Protein AF-A0A0C2FMY1-F1 (afdb_monomer_lite)

Foldseek 3Di:
DPDDDAPPWDWDQDPVNQWTWTDGAQFWIDTDGLVFWDAKDFDDQDPDPVNNVVVCVLDPPVCFRLQKIKIWGDPDPPPIDIDIDGHSGSVVSVCVRVVSVVCSVVDPVVPDDPVVVVVSVVVVQQRRAGSVSHRDLVVQLVVCVVPDDSVVSVVVCVVVVNPDDD

pLDDT: mean 91.17, std 8.77, range [45.31, 98.38]

Secondary structure (DSSP, 8-state):
-------S-EEEE-TTS-EEEEE-TTSPPEEEEGGGEEEEE-----S-HHHHHHHHTTS-STTHHHHEEEEEE-SSSSS-EEEEEE-SSHHHHHHHHHHHHHHHHH--GGG--HHHHHHHHHHHHHH---TTS---HHHHHHHHTTTS-HHHHHHHHHHTT-S---

Structure (mmCIF, N/CA/C/O backbone):
data_AF-A0A0C2FMY1-F1
#
_entry.id   AF-A0A0C2FMY1-F1
#
loop_
_atom_site.group_PDB
_atom_site.id
_atom_site.type_symbol
_atom_site.label_atom_id
_atom_site.label_alt_id
_atom_site.label_comp_id
_atom_site.label_asym_id
_atom_site.label_entity_id
_atom_site.label_seq_id
_atom_site.pdbx_PDB_ins_code
_atom_site.Cartn_x
_atom_site.Cartn_y
_atom_site.Cartn_z
_atom_site.occupancy
_atom_site.B_iso_or_equiv
_atom_site.auth_seq_id
_atom_site.auth_comp_id
_atom_site.auth_asym_id
_atom_site.auth_atom_id
_atom_site.pdbx_PDB_model_num
ATOM 1 N N . GLU A 1 1 ? -16.271 14.818 -1.169 1.00 45.31 1 GLU A N 1
ATOM 2 C CA . GLU A 1 1 ? -15.661 13.567 -1.660 1.00 45.31 1 GLU A CA 1
ATOM 3 C C . GLU A 1 1 ? -16.579 12.423 -1.290 1.00 45.31 1 GLU A C 1
ATOM 5 O O . GLU A 1 1 ? -16.998 12.354 -0.142 1.00 45.31 1 GLU A O 1
ATOM 10 N N . SER A 1 2 ? -16.976 11.595 -2.251 1.00 52.22 2 SER A N 1
ATOM 11 C CA . SER A 1 2 ? -17.804 10.424 -1.962 1.00 52.22 2 SER A CA 1
ATOM 12 C C . SER A 1 2 ? -16.946 9.407 -1.216 1.00 52.22 2 SER A C 1
ATOM 14 O O . SER A 1 2 ? -15.991 8.886 -1.788 1.00 52.22 2 SER A O 1
ATOM 16 N N . THR A 1 3 ? -17.239 9.149 0.057 1.00 65.94 3 THR A N 1
ATOM 17 C CA . THR A 1 3 ? -16.544 8.109 0.820 1.00 65.94 3 THR A CA 1
ATOM 18 C C . THR A 1 3 ? -16.869 6.751 0.193 1.00 65.94 3 THR A C 1
ATOM 20 O O . THR A 1 3 ? -18.016 6.310 0.211 1.00 65.94 3 THR A O 1
ATOM 23 N N . CYS A 1 4 ? -15.874 6.114 -0.425 1.00 81.12 4 CYS A N 1
ATOM 24 C CA . CYS A 1 4 ? -16.008 4.789 -1.021 1.00 81.12 4 CYS A CA 1
ATOM 25 C C . CYS A 1 4 ? -15.516 3.747 -0.012 1.00 81.12 4 CYS A C 1
ATOM 27 O O . CYS A 1 4 ? -14.360 3.793 0.403 1.00 81.12 4 CYS A O 1
ATOM 29 N N . LEU A 1 5 ? -16.403 2.840 0.405 1.00 89.44 5 LEU A N 1
ATOM 30 C CA . LEU A 1 5 ? -16.049 1.692 1.234 1.00 89.44 5 LEU A CA 1
ATOM 31 C C . LEU A 1 5 ? -15.765 0.498 0.324 1.00 89.44 5 LEU A C 1
ATOM 33 O O . LEU A 1 5 ? -16.664 -0.003 -0.351 1.00 89.44 5 LEU A O 1
ATOM 37 N N . GLU A 1 6 ? -14.524 0.031 0.337 1.00 92.06 6 GLU A N 1
ATOM 38 C CA . GLU A 1 6 ? -14.130 -1.217 -0.307 1.00 92.06 6 GLU A CA 1
ATOM 39 C C . GLU A 1 6 ? -13.993 -2.316 0.746 1.00 92.06 6 GLU A C 1
ATOM 41 O O . GLU A 1 6 ? -13.397 -2.120 1.805 1.00 92.06 6 GLU A O 1
ATOM 46 N N . THR A 1 7 ? -14.561 -3.486 0.467 1.00 92.56 7 THR A N 1
ATOM 47 C CA . THR A 1 7 ? -14.623 -4.594 1.428 1.00 92.56 7 THR A CA 1
ATOM 48 C C . THR A 1 7 ? -13.755 -5.759 0.978 1.00 92.56 7 THR A C 1
ATOM 50 O O . THR A 1 7 ? -13.550 -5.951 -0.219 1.00 92.56 7 THR A O 1
ATOM 53 N N . ASN A 1 8 ? -13.299 -6.579 1.930 1.00 93.06 8 ASN A N 1
ATOM 54 C CA . ASN A 1 8 ? -12.485 -7.776 1.676 1.00 93.06 8 ASN A CA 1
ATOM 55 C C . ASN A 1 8 ? -11.134 -7.468 0.993 1.00 93.06 8 ASN A C 1
ATOM 57 O O . ASN A 1 8 ? -10.627 -8.253 0.187 1.00 93.06 8 ASN A O 1
ATOM 61 N N . ALA A 1 9 ? -10.545 -6.314 1.317 1.00 95.75 9 ALA A N 1
ATOM 62 C CA . ALA A 1 9 ? -9.220 -5.941 0.845 1.00 95.75 9 ALA A CA 1
ATOM 63 C C . ALA A 1 9 ? -8.140 -6.821 1.496 1.00 95.75 9 ALA A C 1
ATOM 65 O O . ALA A 1 9 ? -8.032 -6.907 2.718 1.00 95.75 9 ALA A O 1
ATOM 66 N N . HIS A 1 10 ? -7.304 -7.445 0.671 1.00 96.75 10 HIS A N 1
ATOM 67 C CA . HIS A 1 10 ? -6.162 -8.234 1.124 1.00 96.75 10 HIS A CA 1
ATOM 68 C C . HIS A 1 10 ? -4.926 -7.342 1.184 1.00 96.75 10 HIS A C 1
ATOM 70 O O . HIS A 1 10 ? -4.222 -7.190 0.186 1.00 96.75 10 HIS A O 1
ATOM 76 N N . VAL A 1 11 ? -4.697 -6.733 2.346 1.00 97.75 11 VAL A N 1
ATOM 77 C CA . VAL A 1 11 ? -3.629 -5.749 2.569 1.00 97.75 11 VAL A CA 1
ATOM 78 C C . VAL A 1 11 ? -2.313 -6.437 2.927 1.00 97.75 1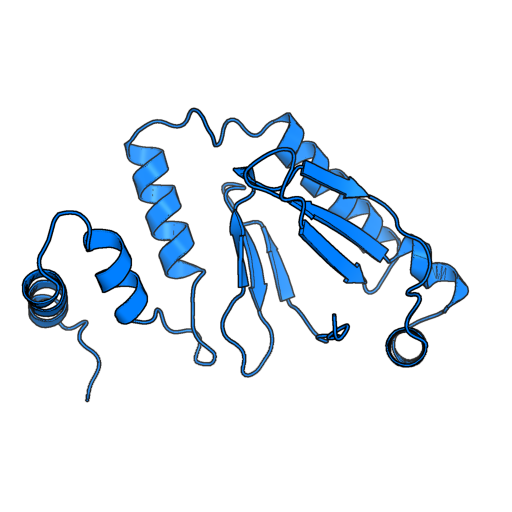1 VAL A C 1
ATOM 80 O O . VAL A 1 11 ? -2.286 -7.337 3.767 1.00 97.75 11 VAL A O 1
ATOM 83 N N . LYS A 1 12 ? -1.213 -6.016 2.295 1.00 97.88 12 LYS A N 1
ATOM 84 C CA . LYS A 1 12 ? 0.137 -6.558 2.498 1.00 97.88 12 LYS A CA 1
ATOM 85 C C . LYS A 1 12 ? 1.197 -5.470 2.334 1.00 97.88 12 LYS A C 1
ATOM 87 O O . LYS A 1 12 ? 1.027 -4.540 1.553 1.00 97.88 12 LYS A O 1
ATOM 92 N N . VAL A 1 13 ? 2.317 -5.632 3.027 1.00 97.12 13 VAL A N 1
ATOM 93 C CA . VAL A 1 13 ? 3.576 -4.947 2.697 1.00 97.12 13 VAL A CA 1
ATOM 94 C C . VAL A 1 13 ? 4.480 -5.972 2.021 1.00 97.12 13 VAL A C 1
ATOM 96 O O . VAL A 1 13 ? 4.468 -7.141 2.413 1.00 97.12 13 VAL A O 1
ATOM 99 N N . ASP A 1 14 ? 5.197 -5.583 0.968 1.00 96.00 14 ASP A N 1
ATOM 100 C CA . ASP A 1 14 ? 6.133 -6.499 0.309 1.00 96.00 14 ASP A CA 1
ATOM 101 C C . ASP A 1 14 ? 7.325 -6.848 1.213 1.00 96.00 14 ASP A C 1
ATOM 103 O O . ASP A 1 14 ? 7.620 -6.157 2.188 1.00 96.00 14 ASP A O 1
ATOM 107 N N . GLU A 1 15 ? 8.033 -7.926 0.885 1.00 94.06 15 GLU A N 1
ATOM 108 C CA . GLU A 1 15 ? 9.099 -8.462 1.733 1.00 94.06 15 GLU A CA 1
ATOM 109 C C . GLU A 1 15 ? 10.296 -7.514 1.933 1.00 94.06 15 GLU A C 1
ATOM 111 O O . GLU A 1 15 ? 11.072 -7.703 2.868 1.00 94.06 15 GLU A O 1
ATOM 116 N N . TYR A 1 16 ? 10.448 -6.490 1.085 1.00 92.69 16 TYR A N 1
ATOM 117 C CA . TYR A 1 16 ? 11.495 -5.475 1.204 1.00 92.69 16 TYR A CA 1
ATOM 118 C C . TYR A 1 16 ? 11.013 -4.191 1.891 1.00 92.69 16 TYR A C 1
ATOM 120 O O . TYR A 1 16 ? 11.816 -3.286 2.127 1.00 92.69 16 TYR A O 1
ATOM 128 N N . GLY A 1 17 ? 9.717 -4.091 2.205 1.00 93.44 17 GLY A N 1
ATOM 129 C CA . GLY A 1 17 ? 9.120 -2.906 2.814 1.00 93.44 17 GLY A CA 1
ATOM 130 C C . GLY A 1 17 ? 8.985 -1.711 1.869 1.00 93.44 17 GLY A C 1
ATOM 131 O O . GLY A 1 17 ? 8.822 -0.594 2.346 1.00 93.44 17 GLY A O 1
ATOM 132 N N . PHE A 1 18 ? 9.070 -1.903 0.550 1.00 94.75 18 PHE A N 1
ATOM 133 C CA . PHE A 1 18 ? 9.001 -0.819 -0.431 1.00 94.75 18 PHE A CA 1
ATOM 134 C C . PHE A 1 18 ? 7.582 -0.297 -0.667 1.00 94.75 18 PHE A C 1
ATOM 136 O O . PHE A 1 18 ? 7.406 0.898 -0.911 1.00 94.75 18 PHE A O 1
ATOM 143 N N . PHE A 1 19 ? 6.584 -1.175 -0.619 1.00 96.81 19 PHE A N 1
ATOM 144 C CA . PHE A 1 19 ? 5.212 -0.892 -1.003 1.00 96.81 19 PHE A CA 1
ATOM 145 C C . PHE A 1 19 ? 4.216 -1.516 -0.031 1.00 96.81 19 PHE A C 1
ATOM 147 O O . PHE A 1 19 ? 4.280 -2.705 0.285 1.00 96.81 19 PHE A O 1
ATOM 154 N N . LEU A 1 20 ? 3.241 -0.706 0.371 1.00 97.69 20 LEU A N 1
ATOM 155 C CA . LEU A 1 20 ? 1.978 -1.164 0.930 1.00 97.69 20 LEU A CA 1
ATOM 156 C C . LEU A 1 20 ? 1.015 -1.359 -0.238 1.00 97.69 20 LEU A C 1
ATOM 158 O O . LEU A 1 20 ? 0.823 -0.448 -1.036 1.00 97.69 20 LEU A O 1
ATOM 162 N N . TYR A 1 21 ? 0.407 -2.529 -0.361 1.00 98.06 21 TYR A N 1
ATOM 163 C CA . TYR A 1 21 ? -0.519 -2.811 -1.449 1.00 98.06 21 TYR A CA 1
ATOM 164 C C . TYR A 1 21 ? -1.717 -3.610 -0.962 1.00 98.06 21 TYR A C 1
ATOM 166 O O . TYR A 1 21 ? -1.660 -4.297 0.061 1.00 98.06 21 TYR A O 1
ATOM 174 N N . TRP A 1 22 ? -2.815 -3.527 -1.704 1.00 97.69 22 TRP A N 1
ATOM 175 C CA . TRP A 1 22 ? -3.977 -4.357 -1.442 1.00 97.69 22 TRP A CA 1
ATOM 176 C C . TRP A 1 22 ? -4.663 -4.818 -2.714 1.00 97.69 22 TRP A C 1
ATOM 178 O O . TRP A 1 22 ? -4.600 -4.188 -3.772 1.00 97.69 22 TRP A O 1
ATOM 188 N N . LEU A 1 23 ? -5.307 -5.973 -2.583 1.00 96.81 23 LEU A N 1
ATOM 189 C CA . LEU A 1 23 ? -6.061 -6.619 -3.642 1.00 96.81 23 LEU A CA 1
ATOM 190 C C . LEU A 1 23 ? -7.520 -6.723 -3.222 1.00 96.81 23 LEU A C 1
ATOM 192 O O . LEU A 1 23 ? -7.827 -7.216 -2.136 1.00 96.81 23 LEU A O 1
ATOM 196 N N . ILE A 1 24 ? -8.406 -6.304 -4.116 1.00 95.12 24 ILE A N 1
ATOM 197 C CA . ILE A 1 24 ? -9.851 -6.495 -4.004 1.00 95.12 24 ILE A CA 1
ATOM 198 C C . ILE A 1 24 ? -10.299 -7.310 -5.217 1.00 95.12 24 ILE A C 1
ATOM 200 O O . ILE A 1 24 ? -9.662 -7.279 -6.278 1.00 95.12 24 ILE A O 1
ATOM 204 N N . GLU A 1 25 ? -11.330 -8.127 -5.043 1.00 92.44 25 GLU A N 1
ATOM 205 C CA . GLU A 1 25 ? -11.900 -8.920 -6.130 1.00 92.44 25 GLU A CA 1
ATOM 206 C C . GLU A 1 25 ? -12.438 -8.011 -7.245 1.00 92.44 25 GLU A C 1
ATOM 208 O O . GLU A 1 25 ? -12.999 -6.951 -6.975 1.00 92.44 25 GLU A O 1
ATOM 213 N N . ALA A 1 26 ? -12.223 -8.409 -8.504 1.00 92.06 26 ALA A N 1
ATOM 214 C CA . ALA A 1 26 ? -12.634 -7.654 -9.693 1.00 92.06 26 ALA A CA 1
ATOM 215 C C . ALA A 1 26 ? -12.107 -6.199 -9.764 1.00 92.06 26 ALA A C 1
ATOM 217 O O . ALA A 1 26 ? -12.679 -5.352 -10.451 1.00 92.06 26 ALA A O 1
ATOM 218 N N . ARG A 1 27 ? -11.005 -5.897 -9.065 1.00 94.38 27 ARG A N 1
ATOM 219 C CA . ARG A 1 27 ? -10.326 -4.597 -9.091 1.00 94.38 27 ARG A CA 1
ATOM 220 C C . ARG A 1 27 ? -8.837 -4.759 -9.367 1.00 94.38 27 ARG A C 1
ATOM 222 O O . ARG A 1 27 ? -8.209 -5.744 -8.955 1.00 94.38 27 ARG A O 1
ATOM 229 N N . ASP A 1 28 ? -8.285 -3.745 -10.021 1.00 96.00 28 ASP A N 1
ATOM 230 C CA . ASP A 1 28 ? -6.844 -3.555 -10.136 1.00 96.00 28 ASP A CA 1
ATOM 231 C C . ASP A 1 28 ? -6.226 -3.427 -8.735 1.00 96.00 28 ASP A C 1
ATOM 233 O O . ASP A 1 28 ? -6.848 -2.920 -7.800 1.00 96.00 28 ASP A O 1
ATOM 237 N N . ALA A 1 29 ? -4.999 -3.917 -8.584 1.00 96.94 29 ALA A N 1
ATOM 238 C CA . ALA A 1 29 ? -4.244 -3.766 -7.354 1.00 96.94 29 ALA A CA 1
ATOM 239 C C . ALA A 1 29 ? -3.956 -2.289 -7.085 1.00 96.94 29 ALA A C 1
ATOM 241 O O . ALA A 1 29 ? -3.577 -1.542 -7.993 1.00 96.94 29 ALA A O 1
ATOM 242 N N . VAL A 1 30 ? -4.057 -1.889 -5.822 1.00 96.62 30 VAL A N 1
ATOM 243 C CA . VAL A 1 30 ? -3.580 -0.577 -5.389 1.00 96.62 30 VAL A CA 1
ATOM 244 C C . VAL A 1 30 ? -2.218 -0.757 -4.746 1.00 96.62 30 VAL A C 1
ATOM 246 O O . VAL A 1 30 ? -2.049 -1.615 -3.883 1.00 96.62 30 VAL A O 1
ATOM 249 N N . VAL A 1 31 ? -1.245 0.040 -5.185 1.00 97.50 31 VAL A N 1
ATOM 250 C CA . VAL A 1 31 ? 0.143 -0.013 -4.719 1.00 97.50 31 VAL A CA 1
ATOM 251 C C . VAL A 1 31 ? 0.553 1.382 -4.265 1.00 97.50 31 VAL A C 1
ATOM 253 O O . VAL A 1 31 ? 0.574 2.318 -5.063 1.00 97.50 31 VAL A O 1
ATOM 256 N N . LEU A 1 32 ? 0.887 1.509 -2.986 1.00 96.38 32 LEU A N 1
ATOM 257 C CA . LEU A 1 32 ? 1.334 2.734 -2.341 1.00 96.38 32 LEU A CA 1
ATOM 258 C C . LEU A 1 32 ? 2.812 2.624 -1.977 1.00 96.38 32 LEU A C 1
ATOM 260 O O . LEU A 1 32 ? 3.250 1.667 -1.341 1.00 96.38 32 LEU A O 1
ATOM 264 N N . ASP A 1 33 ? 3.580 3.633 -2.369 1.00 94.50 33 ASP A N 1
ATOM 265 C CA . ASP A 1 33 ? 4.986 3.758 -2.012 1.00 94.50 33 ASP A CA 1
ATOM 266 C C . ASP A 1 33 ? 5.147 4.038 -0.512 1.00 94.50 33 ASP A C 1
ATOM 268 O O . ASP A 1 33 ? 4.737 5.092 -0.023 1.00 94.50 33 ASP A O 1
ATOM 272 N N . MET A 1 34 ? 5.809 3.132 0.214 1.00 94.69 34 MET A N 1
ATOM 273 C CA . MET A 1 34 ? 6.096 3.314 1.641 1.00 94.69 34 MET A CA 1
ATOM 274 C C . MET A 1 34 ? 6.954 4.556 1.913 1.00 94.69 34 MET A C 1
ATOM 276 O O . MET A 1 34 ? 6.854 5.142 2.985 1.00 94.69 34 MET A O 1
ATOM 280 N N . GLY A 1 35 ? 7.743 5.024 0.940 1.00 92.19 35 GLY A N 1
ATOM 281 C CA . GLY A 1 35 ? 8.498 6.276 1.043 1.00 92.19 35 GLY A CA 1
ATOM 282 C C . GLY A 1 35 ? 7.635 7.546 1.059 1.00 92.19 35 GLY A C 1
ATOM 283 O O . GLY A 1 35 ? 8.163 8.628 1.350 1.00 92.19 35 GLY A O 1
ATOM 284 N N . GLN A 1 36 ? 6.343 7.424 0.740 1.00 93.44 36 GLN A N 1
ATOM 285 C CA . GLN A 1 36 ? 5.342 8.491 0.805 1.00 93.44 36 GLN A CA 1
ATOM 286 C C . GLN A 1 36 ? 4.411 8.363 2.014 1.00 93.44 36 GLN A C 1
ATOM 288 O O . GLN A 1 36 ? 3.682 9.307 2.301 1.00 93.44 36 GLN A O 1
ATOM 293 N N . VAL A 1 37 ? 4.416 7.230 2.719 1.00 95.31 37 VAL A N 1
ATOM 294 C CA . VAL A 1 37 ? 3.613 7.028 3.932 1.00 95.31 37 VAL A CA 1
ATOM 295 C C . VAL A 1 37 ? 4.284 7.742 5.102 1.00 95.31 37 VAL A C 1
ATOM 297 O O . VAL A 1 37 ? 5.505 7.689 5.243 1.00 95.31 37 VAL A O 1
ATOM 300 N N . TRP A 1 38 ? 3.505 8.437 5.930 1.00 94.38 38 TRP A N 1
ATOM 301 C CA . TRP A 1 38 ? 4.045 9.224 7.046 1.00 94.38 38 TRP A CA 1
ATOM 302 C C . TRP A 1 38 ? 3.750 8.610 8.402 1.00 94.38 38 TRP A C 1
ATOM 304 O O . TRP A 1 38 ? 4.638 8.549 9.247 1.00 94.38 38 TRP A O 1
ATOM 314 N N . GLU A 1 39 ? 2.523 8.144 8.611 1.00 94.88 39 GLU A N 1
ATOM 315 C CA . GLU A 1 39 ? 2.130 7.503 9.862 1.00 94.88 39 GLU A CA 1
ATOM 316 C C . GLU A 1 39 ? 0.913 6.595 9.678 1.00 94.88 39 GLU A C 1
ATOM 318 O O . GLU A 1 39 ? 0.082 6.793 8.788 1.00 94.88 39 GLU A O 1
ATOM 323 N N . ALA A 1 40 ? 0.803 5.614 10.575 1.00 97.62 40 ALA A N 1
ATOM 324 C CA . ALA A 1 40 ? -0.401 4.819 10.784 1.00 97.62 40 ALA A CA 1
ATOM 325 C C . ALA A 1 40 ? -0.878 4.977 12.233 1.00 97.62 40 ALA A C 1
ATOM 327 O O . ALA A 1 40 ? -0.163 4.613 13.169 1.00 97.62 40 ALA A O 1
ATOM 328 N N . ARG A 1 41 ? -2.090 5.495 12.440 1.00 96.12 41 ARG A N 1
ATOM 329 C CA . ARG A 1 41 ? -2.610 5.838 13.774 1.00 96.12 41 ARG A CA 1
ATOM 330 C C . ARG A 1 41 ? -4.051 5.364 13.993 1.00 96.12 41 ARG A C 1
ATOM 332 O O . ARG A 1 41 ? -4.721 5.020 13.022 1.00 96.12 41 ARG A O 1
ATOM 339 N N . PRO A 1 42 ? -4.539 5.287 15.246 1.00 93.81 42 PRO A N 1
ATOM 340 C CA . PRO A 1 42 ? -5.969 5.118 15.494 1.00 93.81 42 PRO A CA 1
ATOM 341 C C . PRO A 1 42 ? -6.788 6.251 14.861 1.00 93.81 42 PRO A C 1
ATOM 343 O O . PRO A 1 42 ? -6.278 7.351 14.630 1.00 93.81 42 PRO A O 1
ATOM 346 N N . SER A 1 43 ? -8.074 6.002 14.637 1.00 92.56 43 SER A N 1
ATOM 347 C CA . SER A 1 43 ? -9.028 7.043 14.260 1.00 92.56 43 SER A CA 1
ATOM 348 C C . SER A 1 43 ? -10.356 6.853 14.969 1.00 92.56 43 SER A C 1
ATOM 350 O O . SER A 1 43 ? -10.665 5.750 15.413 1.00 92.56 43 SER A O 1
ATOM 352 N N . GLY A 1 44 ? -11.125 7.936 15.054 1.00 89.56 44 GLY A N 1
ATOM 353 C CA . GLY A 1 44 ? -12.498 7.874 15.537 1.00 89.56 44 GLY A CA 1
ATOM 354 C C . GLY A 1 44 ? -13.438 7.246 14.508 1.00 89.56 44 GLY A C 1
ATOM 355 O O . GLY A 1 44 ? -13.039 6.896 13.393 1.00 89.56 44 GLY A O 1
ATOM 356 N N . LEU A 1 45 ? -14.711 7.142 14.878 1.00 90.00 45 LEU A N 1
ATOM 357 C CA . LEU A 1 45 ? -15.741 6.595 13.997 1.00 90.00 45 LEU A CA 1
ATOM 358 C C . LEU A 1 45 ? -15.873 7.372 12.668 1.00 90.00 45 LEU A C 1
ATOM 360 O O . LEU A 1 45 ? -15.793 8.608 12.652 1.00 90.00 45 LEU A O 1
ATOM 364 N N . PRO A 1 46 ? -16.149 6.675 11.547 1.00 89.19 46 PRO A N 1
ATOM 365 C CA . PRO A 1 46 ? -16.502 7.317 10.286 1.00 89.19 46 PRO A CA 1
ATOM 366 C C . PRO A 1 46 ? -17.683 8.278 10.445 1.00 89.19 46 PRO A C 1
ATOM 368 O O . PRO A 1 46 ? -18.692 7.954 11.070 1.00 89.19 46 PRO A O 1
ATOM 371 N N . LYS A 1 47 ? -17.570 9.461 9.833 1.00 89.00 47 LYS A N 1
ATOM 372 C CA . LYS A 1 47 ? -18.635 10.479 9.845 1.00 89.00 47 LYS A CA 1
ATOM 373 C C . LYS A 1 47 ? -19.806 10.125 8.928 1.00 89.00 47 LYS A C 1
ATOM 375 O O . LYS A 1 47 ? -20.918 10.595 9.151 1.00 89.00 47 LYS A O 1
ATOM 380 N N . ASP A 1 48 ? -19.551 9.341 7.882 1.00 90.75 48 ASP A N 1
ATOM 381 C CA . ASP A 1 48 ? -20.583 8.896 6.951 1.00 90.75 48 ASP A CA 1
ATOM 382 C C . ASP A 1 48 ? -21.396 7.753 7.575 1.00 90.75 48 ASP A C 1
ATOM 384 O O . ASP A 1 48 ? -20.867 6.677 7.861 1.00 90.75 48 ASP A O 1
ATOM 388 N N . GLY A 1 49 ? -22.694 7.990 7.779 1.00 91.06 49 GLY A N 1
ATOM 389 C CA . GLY A 1 49 ? -23.592 7.027 8.416 1.00 91.06 49 GLY A CA 1
ATOM 390 C C . GLY A 1 49 ? -23.800 5.736 7.618 1.00 91.06 49 GLY A C 1
ATOM 391 O O . GLY A 1 49 ? -24.045 4.698 8.225 1.00 91.06 49 GLY A O 1
ATOM 392 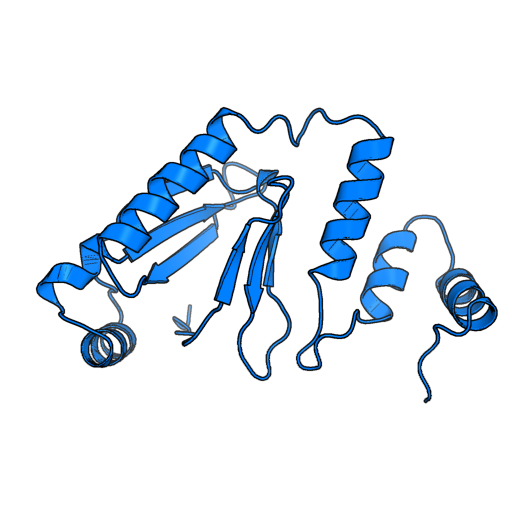N N . ARG A 1 50 ? -23.670 5.761 6.282 1.00 92.31 50 ARG A N 1
ATOM 393 C CA . ARG A 1 50 ? -23.779 4.550 5.447 1.00 92.31 50 ARG A CA 1
ATOM 394 C C . ARG A 1 50 ? -22.544 3.678 5.614 1.00 92.31 50 ARG A C 1
ATOM 396 O O . ARG A 1 50 ? -22.670 2.474 5.791 1.00 92.31 50 ARG A O 1
ATOM 403 N N . VAL A 1 51 ? -21.361 4.291 5.611 1.00 92.75 51 VAL A N 1
ATOM 404 C CA . VAL A 1 51 ? -20.099 3.580 5.868 1.00 92.75 51 VAL A CA 1
ATOM 405 C C . VAL A 1 51 ? -20.091 2.993 7.275 1.00 92.75 51 VAL A C 1
ATOM 407 O O . VAL A 1 51 ? -19.723 1.836 7.453 1.00 92.75 51 VAL A O 1
ATOM 410 N N . LEU A 1 52 ? -20.533 3.768 8.266 1.00 92.94 52 LEU A N 1
ATOM 411 C CA . LEU A 1 52 ? -20.627 3.307 9.647 1.00 92.94 52 LEU A CA 1
ATOM 412 C C . LEU A 1 52 ? -21.563 2.098 9.777 1.00 92.94 52 LEU A C 1
ATOM 414 O O . LEU A 1 52 ? -21.160 1.089 10.347 1.00 92.94 52 LEU A O 1
ATOM 418 N N . PHE A 1 53 ? -22.757 2.173 9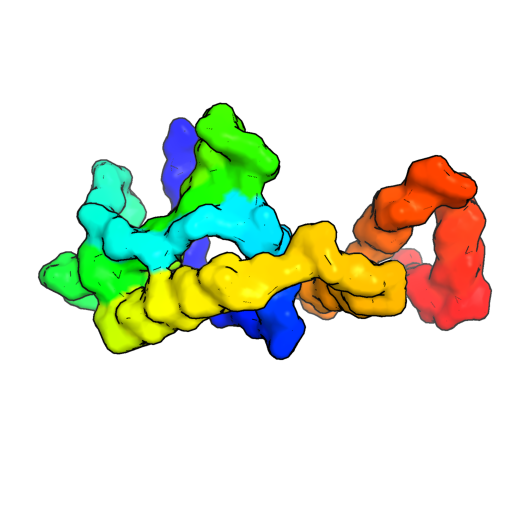.185 1.00 92.44 53 PHE A N 1
ATOM 419 C CA . PHE A 1 53 ? -23.718 1.070 9.179 1.00 92.44 53 PHE A CA 1
ATOM 420 C C . PHE A 1 53 ? -23.132 -0.212 8.565 1.00 92.44 53 PHE A C 1
ATOM 422 O O . PHE A 1 53 ? -23.236 -1.283 9.156 1.00 92.44 53 PHE A O 1
ATOM 429 N N . GLU A 1 54 ? -22.460 -0.111 7.415 1.00 93.31 54 GLU A N 1
ATOM 430 C CA . GLU A 1 54 ? -21.823 -1.261 6.754 1.00 93.31 54 GLU A CA 1
ATOM 431 C C . GLU A 1 54 ? -20.695 -1.889 7.588 1.00 93.31 54 GLU A C 1
ATOM 433 O O . GLU A 1 54 ? -20.498 -3.106 7.566 1.00 93.31 54 GLU A O 1
ATOM 438 N N . LEU A 1 55 ? -19.946 -1.080 8.341 1.00 93.75 55 LEU A N 1
ATOM 439 C CA . LEU A 1 55 ? -18.878 -1.569 9.216 1.00 93.75 55 LEU A CA 1
ATOM 440 C C . LEU A 1 55 ? -19.422 -2.270 10.466 1.00 93.75 55 LEU A C 1
ATOM 442 O O . LEU A 1 55 ? -18.818 -3.240 10.926 1.00 93.75 55 LEU A O 1
ATOM 446 N N . GLU A 1 56 ? -20.571 -1.833 10.983 1.00 92.69 56 GLU A N 1
ATOM 447 C CA . GLU A 1 56 ? -21.258 -2.483 12.108 1.00 92.69 56 GLU A CA 1
ATOM 448 C C . GLU A 1 56 ? -21.789 -3.874 11.743 1.00 92.69 56 GLU A C 1
ATOM 450 O O . GLU A 1 56 ? -21.800 -4.772 12.584 1.00 92.69 56 GLU A O 1
ATOM 455 N N . GLN A 1 57 ? -22.133 -4.110 10.472 1.00 92.19 57 GLN A N 1
ATOM 456 C CA . GLN A 1 57 ? -22.468 -5.456 9.984 1.00 92.19 57 GLN A CA 1
ATOM 457 C C . GLN A 1 57 ? -21.251 -6.403 9.953 1.00 92.19 57 GLN A C 1
ATOM 459 O O . GLN A 1 57 ? -21.401 -7.608 9.764 1.00 92.19 57 GLN A O 1
ATOM 464 N N . ARG A 1 58 ? -20.033 -5.872 10.128 1.00 90.31 58 ARG A N 1
ATOM 465 C CA . ARG A 1 58 ? -18.749 -6.592 10.017 1.00 90.31 58 ARG A CA 1
ATOM 466 C C . ARG A 1 58 ? -17.979 -6.624 11.341 1.00 90.31 58 ARG A C 1
ATOM 468 O O . ARG A 1 58 ? -16.782 -6.911 11.381 1.00 90.31 58 ARG A O 1
ATOM 475 N N . GLY A 1 59 ? -18.651 -6.300 12.440 1.00 89.56 59 GLY A N 1
ATOM 476 C CA . GLY A 1 59 ? -18.142 -6.437 13.799 1.00 89.56 59 GLY A CA 1
ATOM 477 C C . GLY A 1 59 ? -18.672 -5.351 14.727 1.00 89.56 59 GLY A C 1
ATOM 478 O O . GLY A 1 59 ? -19.286 -4.386 14.286 1.00 89.56 59 GLY A O 1
ATOM 479 N N . SER A 1 60 ? -18.395 -5.495 16.023 1.00 90.00 60 SER A N 1
ATOM 480 C CA . SER A 1 60 ? -18.933 -4.588 17.042 1.00 90.00 60 SER A CA 1
ATOM 481 C C . SER A 1 60 ? -18.536 -3.126 16.802 1.00 90.00 60 SER A C 1
ATOM 483 O O . SER A 1 60 ? -17.375 -2.819 16.500 1.00 90.00 60 SER A O 1
ATOM 485 N N . ARG A 1 61 ? -19.511 -2.227 16.994 1.00 90.44 61 ARG A N 1
ATOM 486 C CA . ARG A 1 61 ? -19.322 -0.770 17.015 1.00 90.44 61 ARG A CA 1
ATOM 487 C C . ARG A 1 61 ? -18.342 -0.349 18.108 1.00 90.44 61 ARG A C 1
ATOM 489 O O . ARG A 1 61 ? -17.527 0.538 17.881 1.00 90.44 61 ARG A O 1
ATOM 496 N N . GLU A 1 62 ? -18.401 -0.999 19.270 1.00 91.81 62 GLU A N 1
ATOM 497 C CA . GLU A 1 62 ? -17.597 -0.648 20.451 1.00 91.81 62 GLU A CA 1
ATOM 498 C C . GLU A 1 62 ? -16.094 -0.762 20.184 1.00 91.81 62 GLU A C 1
ATOM 500 O O . GLU A 1 62 ? -15.310 0.018 20.711 1.00 91.81 62 GLU A O 1
ATOM 505 N N . THR A 1 63 ? -15.692 -1.695 19.318 1.00 94.31 63 THR A N 1
ATOM 506 C CA . THR A 1 63 ? -14.284 -1.915 18.964 1.00 94.31 63 THR A CA 1
ATOM 507 C C . THR A 1 63 ? -13.886 -1.248 17.650 1.00 94.31 63 THR A C 1
ATOM 509 O O . THR A 1 63 ? -12.734 -1.359 17.235 1.00 94.31 63 THR A O 1
ATOM 512 N N . LEU A 1 64 ? -14.808 -0.574 16.952 1.00 94.88 64 LEU A N 1
ATOM 513 C CA . LEU A 1 64 ? -14.576 -0.095 15.588 1.00 94.88 64 LEU A CA 1
ATOM 514 C C . LEU A 1 64 ? -13.441 0.937 15.510 1.00 94.88 64 LEU A C 1
ATOM 516 O O . LEU A 1 64 ? -12.601 0.848 14.615 1.00 94.88 64 LEU A O 1
ATOM 520 N N . GLU A 1 65 ? -13.364 1.871 16.458 1.00 94.38 65 GLU A N 1
ATOM 521 C CA . GLU A 1 65 ? -12.276 2.862 16.509 1.00 94.38 65 GLU A CA 1
ATOM 522 C C . GLU A 1 65 ? -10.908 2.193 16.701 1.00 94.38 65 GLU A C 1
ATOM 524 O O . GLU A 1 65 ? -9.936 2.502 16.012 1.00 94.38 65 GLU A O 1
ATOM 529 N N . GLU A 1 66 ? -10.836 1.201 17.589 1.00 95.50 66 GLU A N 1
ATOM 530 C CA . GLU A 1 66 ? -9.600 0.473 17.876 1.00 95.50 66 GLU A CA 1
ATOM 531 C C . GLU A 1 66 ? -9.158 -0.439 16.727 1.00 95.50 66 GLU A C 1
ATOM 533 O O . GLU A 1 66 ? -7.952 -0.652 16.543 1.00 95.50 66 GLU A O 1
ATOM 538 N N . ARG A 1 67 ? -10.125 -0.943 15.950 1.00 96.69 67 ARG A N 1
ATOM 539 C CA . ARG A 1 67 ? -9.920 -1.703 14.709 1.00 96.69 67 ARG A CA 1
ATOM 540 C C . ARG A 1 67 ? -9.563 -0.820 13.512 1.00 96.69 67 ARG A C 1
ATOM 542 O O . ARG A 1 67 ? -9.118 -1.344 12.490 1.00 96.69 67 ARG A O 1
ATOM 549 N N . THR A 1 68 ? -9.733 0.497 13.622 1.00 96.88 68 THR A N 1
ATOM 550 C CA . THR A 1 68 ? -9.467 1.439 12.534 1.00 96.88 68 THR A CA 1
ATOM 551 C C . THR A 1 68 ? -8.007 1.888 12.527 1.00 96.88 68 THR A C 1
ATOM 553 O O . THR A 1 68 ? -7.437 2.319 13.533 1.00 96.88 68 THR A O 1
ATOM 556 N N . ILE A 1 69 ? -7.399 1.818 11.347 1.00 97.94 69 ILE A N 1
ATOM 557 C CA . ILE A 1 69 ? -6.058 2.296 11.041 1.00 97.94 69 ILE A CA 1
ATOM 558 C C . ILE A 1 69 ? -6.211 3.454 10.058 1.00 97.94 69 ILE A C 1
ATOM 560 O O . ILE A 1 69 ? -6.642 3.262 8.923 1.00 97.94 69 ILE A O 1
ATOM 564 N N . TRP A 1 70 ? -5.844 4.656 10.479 1.00 97.56 70 TRP A N 1
ATOM 565 C CA . TRP A 1 70 ? -5.741 5.820 9.611 1.00 97.56 70 TRP A CA 1
ATOM 566 C C . TRP A 1 70 ? -4.308 5.965 9.123 1.00 97.56 70 TRP A C 1
ATOM 568 O O . TRP A 1 70 ? -3.392 6.134 9.929 1.00 97.56 70 TRP A O 1
ATOM 578 N N . ILE A 1 71 ? -4.135 5.888 7.806 1.00 97.62 71 ILE A N 1
ATOM 579 C CA . ILE A 1 71 ? -2.848 6.037 7.135 1.00 97.62 71 ILE A CA 1
ATOM 580 C C . ILE A 1 71 ? -2.828 7.384 6.421 1.00 97.62 71 ILE A C 1
ATOM 582 O O . ILE A 1 71 ? -3.714 7.673 5.614 1.00 97.62 71 ILE A O 1
ATOM 586 N N . THR A 1 72 ? -1.810 8.193 6.709 1.00 96.38 72 THR A N 1
ATOM 587 C CA . THR A 1 72 ? -1.531 9.443 5.992 1.00 96.38 72 THR A CA 1
ATOM 588 C C . THR A 1 72 ? -0.346 9.243 5.052 1.00 96.38 72 THR A C 1
ATOM 590 O O . THR A 1 72 ? 0.625 8.549 5.373 1.00 96.38 72 THR A O 1
ATOM 593 N N . HIS A 1 73 ? -0.430 9.827 3.862 1.00 95.88 73 HIS A N 1
ATOM 594 C CA . HIS A 1 73 ? 0.638 9.757 2.874 1.00 95.88 73 HIS A CA 1
ATOM 595 C C . HIS A 1 73 ? 0.660 11.006 1.997 1.00 95.88 73 HIS A C 1
ATOM 597 O O . HIS A 1 73 ? -0.340 11.706 1.855 1.00 95.88 73 HIS A O 1
ATOM 603 N N . GLY A 1 74 ? 1.804 11.281 1.387 1.00 94.69 74 GLY A N 1
ATOM 604 C CA . GLY A 1 74 ? 1.978 12.432 0.517 1.00 94.69 74 GLY A CA 1
ATOM 605 C C . GLY A 1 74 ? 3.411 12.561 0.025 1.00 94.69 74 GLY A C 1
ATOM 606 O O . GLY A 1 74 ? 4.362 12.077 0.648 1.00 94.69 74 GLY A O 1
ATOM 607 N N . GLN A 1 75 ? 3.569 13.227 -1.116 1.00 90.19 75 GLN A N 1
ATOM 608 C CA . GLN A 1 75 ? 4.887 13.546 -1.664 1.00 90.19 75 GLN A CA 1
ATOM 609 C C . GLN A 1 75 ? 5.546 14.717 -0.918 1.00 90.19 75 GLN A C 1
ATOM 611 O O . GLN A 1 75 ? 6.772 14.772 -0.810 1.00 90.19 75 GLN A O 1
ATOM 616 N N . ASP A 1 76 ? 4.732 15.628 -0.389 1.00 90.19 76 ASP A N 1
ATOM 617 C CA . ASP A 1 76 ? 5.138 16.842 0.308 1.00 90.19 76 ASP A CA 1
ATOM 618 C C . ASP A 1 76 ? 4.164 17.158 1.451 1.00 90.19 76 ASP A C 1
ATOM 620 O O . ASP A 1 76 ? 3.083 16.578 1.525 1.00 90.19 76 ASP A O 1
ATOM 624 N N . LEU A 1 77 ? 4.547 18.088 2.330 1.00 88.44 77 LEU A N 1
ATOM 625 C CA . LEU A 1 77 ? 3.796 18.459 3.537 1.00 88.44 77 LEU A CA 1
ATOM 626 C C . LEU A 1 77 ? 2.493 19.238 3.270 1.00 88.44 77 LEU A C 1
ATOM 628 O O . LEU A 1 77 ? 1.788 19.568 4.220 1.00 88.44 77 LEU A O 1
ATOM 632 N N . VAL A 1 78 ? 2.179 19.551 2.011 1.00 92.00 78 VAL A N 1
ATOM 633 C CA . VAL A 1 78 ? 1.000 20.334 1.616 1.00 92.00 78 VAL A CA 1
ATOM 634 C C . VAL A 1 78 ? -0.091 19.413 1.074 1.00 92.00 78 VAL A C 1
ATOM 636 O O . VAL A 1 78 ? -1.244 19.499 1.489 1.00 92.00 78 VAL A O 1
ATOM 639 N N . ASN A 1 79 ? 0.271 18.497 0.180 1.00 90.00 79 ASN A N 1
ATOM 640 C CA . ASN A 1 79 ? -0.647 17.590 -0.501 1.00 90.00 79 ASN A CA 1
ATOM 641 C C . ASN A 1 79 ? -0.833 16.291 0.293 1.00 90.00 79 ASN A C 1
ATOM 643 O O . ASN A 1 79 ? -0.498 15.199 -0.175 1.00 90.00 79 ASN A O 1
ATOM 647 N N . VAL A 1 80 ? -1.350 16.421 1.517 1.00 93.19 80 VAL A N 1
ATOM 648 C CA . VAL A 1 80 ? -1.599 15.283 2.408 1.00 93.19 80 VAL A CA 1
ATOM 649 C C . VAL A 1 80 ? -2.845 14.530 1.962 1.00 93.19 80 VAL A C 1
ATOM 651 O O . VAL A 1 80 ? -3.933 15.094 1.876 1.00 93.19 80 VAL A O 1
ATOM 654 N N . GLN A 1 81 ? -2.690 13.235 1.730 1.00 94.44 81 GLN A N 1
ATOM 655 C CA . GLN A 1 81 ? -3.774 12.305 1.455 1.00 94.44 81 GLN A CA 1
ATOM 656 C C . GLN A 1 81 ? -3.923 11.321 2.611 1.00 94.44 81 GLN A C 1
ATOM 658 O O . GLN A 1 81 ? -3.050 11.169 3.473 1.00 94.44 81 GLN A O 1
ATOM 663 N N . SER A 1 82 ? -5.086 10.689 2.688 1.00 94.06 82 SER A N 1
ATOM 664 C CA . SER A 1 82 ? -5.400 9.750 3.754 1.00 94.06 82 SER A CA 1
ATOM 665 C C . SER A 1 82 ? -6.375 8.693 3.287 1.00 94.06 82 SER A C 1
ATOM 667 O O . SER A 1 82 ? -7.290 8.975 2.517 1.00 94.06 82 SER A O 1
ATOM 669 N N . PHE A 1 83 ? -6.218 7.496 3.832 1.00 94.88 83 PHE A N 1
ATOM 670 C CA . PHE A 1 83 ? -7.213 6.441 3.741 1.00 94.88 83 PHE A CA 1
ATOM 671 C C . PHE A 1 83 ? -7.281 5.675 5.060 1.00 94.88 83 PHE A C 1
ATOM 673 O O . PHE A 1 83 ? -6.433 5.821 5.947 1.00 94.88 83 PHE A O 1
ATOM 680 N N . TYR A 1 84 ? -8.333 4.877 5.187 1.00 95.75 84 TYR A N 1
ATOM 681 C CA . TYR A 1 84 ? -8.637 4.123 6.389 1.00 95.75 84 TYR A CA 1
ATOM 682 C C . TYR A 1 84 ? -8.688 2.641 6.050 1.00 95.75 84 TYR A C 1
ATOM 684 O O . TYR A 1 84 ? -9.270 2.249 5.040 1.00 95.75 84 TYR A O 1
ATOM 692 N N . LEU A 1 85 ? -8.100 1.823 6.913 1.00 96.50 85 LEU A N 1
ATOM 693 C CA . LEU A 1 85 ? -8.271 0.377 6.912 1.00 96.50 85 LEU A CA 1
ATOM 694 C C . LEU A 1 85 ? -8.997 -0.011 8.193 1.00 96.50 85 LEU A C 1
ATOM 696 O O . LEU A 1 85 ? -8.640 0.459 9.271 1.00 96.50 85 LEU A O 1
ATOM 700 N N . VAL A 1 86 ? -9.990 -0.886 8.087 1.00 96.38 86 VAL A N 1
ATOM 701 C CA . VAL A 1 86 ? -10.665 -1.461 9.253 1.00 96.38 86 VAL A CA 1
ATOM 702 C C . VAL A 1 86 ? -10.294 -2.931 9.321 1.00 96.38 86 VAL A C 1
ATOM 704 O O . VAL A 1 86 ? -10.617 -3.701 8.418 1.00 96.38 86 VAL A O 1
ATOM 707 N N . ALA A 1 87 ? -9.562 -3.306 10.366 1.00 96.44 87 ALA A N 1
ATOM 708 C CA . ALA A 1 87 ? -9.163 -4.686 10.587 1.00 96.44 87 ALA A CA 1
ATOM 709 C C . ALA A 1 87 ? -10.319 -5.519 11.157 1.00 96.44 87 ALA A C 1
ATOM 711 O O . ALA A 1 87 ? -11.265 -4.995 11.744 1.00 96.44 87 ALA A O 1
ATOM 712 N N . GLU A 1 88 ? -10.203 -6.839 11.043 1.00 94.25 88 GLU A N 1
ATOM 713 C CA . GLU A 1 88 ? -11.158 -7.771 11.642 1.00 94.25 88 GLU A CA 1
ATOM 714 C C . GLU A 1 88 ? -11.145 -7.684 13.176 1.00 94.25 88 GLU A C 1
ATOM 716 O O . GLU A 1 88 ? -12.206 -7.601 13.797 1.00 94.25 88 GLU A O 1
ATOM 721 N N . THR A 1 89 ? -9.950 -7.592 13.778 1.00 95.38 89 THR A N 1
ATOM 722 C CA . THR A 1 89 ? -9.758 -7.504 15.233 1.00 95.38 89 THR A CA 1
ATOM 723 C C . THR A 1 89 ? -8.859 -6.336 15.648 1.00 95.38 89 THR A C 1
ATOM 725 O O . THR A 1 89 ? -8.102 -5.773 14.848 1.00 95.38 89 THR A O 1
ATOM 728 N N . VAL A 1 90 ? -8.941 -5.965 16.929 1.00 96.88 90 VAL A N 1
ATOM 729 C CA . VAL A 1 90 ? -8.141 -4.883 17.525 1.00 96.88 90 VAL A CA 1
ATOM 730 C C . VAL A 1 90 ? -6.652 -5.226 17.502 1.00 96.88 90 VAL A C 1
ATOM 732 O O . VAL A 1 90 ? -5.809 -4.362 17.252 1.00 96.88 90 VAL A O 1
ATOM 735 N N . GLU A 1 91 ? -6.316 -6.494 17.724 1.00 97.81 91 GLU A N 1
ATOM 736 C CA . GLU A 1 91 ? -4.948 -7.007 17.746 1.00 97.81 91 GLU A CA 1
ATOM 737 C C . GLU A 1 91 ? -4.300 -6.850 16.372 1.00 97.81 91 GLU A C 1
ATOM 739 O O . GLU A 1 91 ? -3.177 -6.353 16.283 1.00 97.81 91 GLU A O 1
ATOM 744 N N . ILE A 1 92 ? -5.031 -7.184 15.301 1.00 97.69 92 ILE A N 1
ATOM 745 C CA . ILE A 1 92 ? -4.572 -7.002 13.921 1.00 97.69 92 ILE A CA 1
ATOM 746 C C . ILE A 1 92 ? -4.346 -5.512 13.640 1.00 97.69 92 ILE A C 1
ATOM 748 O O . ILE A 1 92 ? -3.273 -5.135 13.168 1.00 97.69 92 ILE A O 1
ATOM 752 N N . ALA A 1 93 ? -5.297 -4.638 13.990 1.00 97.94 93 ALA A N 1
ATOM 753 C CA . ALA A 1 93 ? -5.135 -3.194 13.800 1.00 97.94 93 ALA A CA 1
ATOM 754 C C . ALA A 1 93 ? -3.946 -2.616 14.580 1.00 97.94 93 ALA A C 1
ATOM 756 O O . ALA A 1 93 ? -3.230 -1.732 14.102 1.00 97.94 93 ALA A O 1
ATOM 757 N N . ARG A 1 94 ? -3.719 -3.095 15.806 1.00 98.25 94 ARG A N 1
ATOM 758 C CA . ARG A 1 94 ? -2.563 -2.711 16.625 1.00 98.25 94 ARG A CA 1
ATOM 759 C C . ARG A 1 94 ? -1.257 -3.189 15.991 1.00 98.25 94 ARG A C 1
ATOM 761 O O . ARG A 1 94 ? -0.338 -2.383 15.864 1.00 98.25 94 ARG A O 1
ATOM 768 N N . ALA A 1 95 ? -1.192 -4.444 15.549 1.00 98.38 95 ALA A N 1
ATOM 769 C CA . ALA A 1 95 ? -0.020 -5.005 14.884 1.00 98.38 95 ALA A CA 1
ATOM 770 C C . ALA A 1 95 ? 0.330 -4.235 13.603 1.00 98.38 95 ALA A C 1
ATOM 772 O O . ALA A 1 95 ? 1.490 -3.887 13.405 1.00 98.38 95 ALA A O 1
ATOM 773 N N . TRP A 1 96 ? -0.666 -3.880 12.786 1.00 98.31 96 TRP A N 1
ATOM 774 C CA . TRP A 1 96 ? -0.467 -3.068 11.583 1.00 98.31 96 TRP A CA 1
ATOM 775 C C . TRP A 1 96 ? 0.069 -1.670 11.885 1.00 98.31 96 TRP A C 1
ATOM 777 O O . TRP A 1 96 ? 1.036 -1.245 11.258 1.00 98.31 96 TRP A O 1
ATOM 787 N N . ARG A 1 97 ? -0.511 -0.963 12.864 1.00 98.06 97 ARG A N 1
ATOM 788 C CA . ARG A 1 97 ? -0.016 0.361 13.279 1.00 98.06 97 ARG A CA 1
ATOM 789 C C . ARG A 1 97 ? 1.433 0.289 13.747 1.00 98.06 97 ARG A C 1
ATOM 791 O O . ARG A 1 97 ? 2.247 1.099 13.319 1.00 98.06 97 ARG A O 1
ATOM 798 N N . ILE A 1 98 ? 1.769 -0.680 14.597 1.00 97.44 98 ILE A N 1
ATOM 799 C CA . ILE A 1 98 ? 3.144 -0.857 15.080 1.00 97.44 98 ILE A CA 1
ATOM 800 C C . ILE A 1 98 ? 4.070 -1.194 13.906 1.00 97.44 98 ILE A C 1
ATOM 802 O O . ILE A 1 98 ? 5.054 -0.495 13.693 1.00 97.44 98 ILE A O 1
ATOM 806 N N . GLY A 1 99 ? 3.725 -2.205 13.106 1.00 96.81 99 GLY A N 1
ATOM 807 C CA . GLY A 1 99 ? 4.546 -2.684 11.995 1.00 96.81 99 GLY A CA 1
ATOM 808 C C . GLY A 1 99 ? 4.824 -1.612 10.943 1.00 96.81 99 GLY A C 1
ATOM 809 O O . GLY A 1 99 ? 5.979 -1.410 10.580 1.00 96.81 99 GLY A O 1
ATOM 810 N N . ILE A 1 100 ? 3.799 -0.873 10.503 1.00 96.88 100 ILE A N 1
ATOM 811 C CA . ILE A 1 100 ? 3.973 0.233 9.550 1.00 96.88 100 ILE A CA 1
ATOM 812 C C . ILE A 1 100 ? 4.920 1.281 10.133 1.00 96.88 100 ILE A C 1
ATOM 814 O O . ILE A 1 100 ? 5.910 1.622 9.494 1.00 96.88 100 ILE A O 1
ATOM 818 N N . ASN A 1 101 ? 4.672 1.761 11.353 1.00 96.12 101 ASN A N 1
ATOM 819 C CA . ASN A 1 101 ? 5.503 2.815 11.935 1.00 96.12 101 ASN A CA 1
ATOM 820 C C . ASN A 1 101 ? 6.947 2.352 12.203 1.00 96.12 101 ASN A C 1
ATOM 822 O O . ASN A 1 101 ? 7.872 3.148 12.057 1.00 96.12 101 ASN A O 1
ATOM 826 N N . GLU A 1 102 ? 7.176 1.081 12.542 1.00 94.8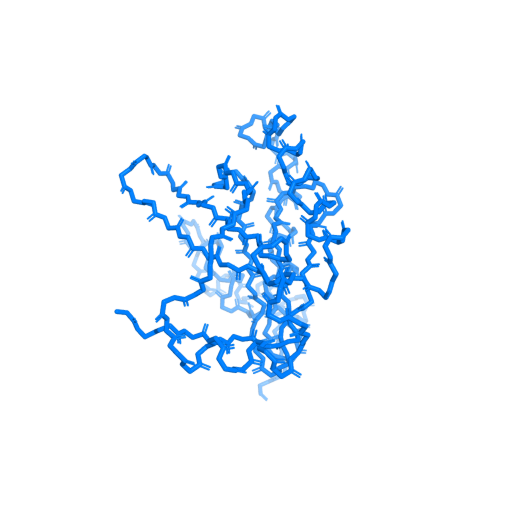8 102 GLU A N 1
ATOM 827 C CA . GLU A 1 102 ? 8.530 0.522 12.657 1.00 94.88 102 GLU A CA 1
ATOM 828 C C . GLU A 1 102 ? 9.249 0.457 11.305 1.00 94.88 102 GLU A C 1
ATOM 830 O O . GLU A 1 102 ? 10.435 0.785 11.220 1.00 94.88 102 GLU A O 1
ATOM 835 N N . ILE A 1 103 ? 8.540 0.110 10.226 1.00 93.69 103 ILE A N 1
ATOM 836 C CA . ILE A 1 103 ? 9.098 0.178 8.870 1.00 93.69 103 ILE A CA 1
ATOM 837 C C . ILE A 1 103 ? 9.473 1.623 8.533 1.00 93.69 103 ILE A C 1
ATOM 839 O O . ILE A 1 103 ? 10.581 1.853 8.058 1.00 93.69 103 ILE A O 1
ATOM 843 N N . LEU A 1 104 ? 8.608 2.600 8.823 1.00 92.44 104 LEU A N 1
ATOM 844 C CA . LEU A 1 104 ? 8.860 4.015 8.521 1.00 92.44 104 LEU A CA 1
ATOM 845 C C . LEU A 1 104 ? 10.077 4.573 9.266 1.00 92.44 104 LEU A C 1
ATOM 847 O O . LEU A 1 104 ? 10.887 5.273 8.662 1.00 92.44 104 LEU A O 1
ATOM 851 N N . LYS A 1 105 ? 10.260 4.214 10.543 1.00 89.56 105 LYS A N 1
ATOM 852 C CA . LYS A 1 105 ? 11.438 4.613 11.335 1.00 89.56 105 LYS A CA 1
ATOM 853 C C . LYS A 1 105 ? 12.748 4.084 10.753 1.00 89.56 105 LYS A C 1
ATOM 855 O O . LYS A 1 105 ? 13.763 4.773 10.789 1.00 89.56 105 LYS A O 1
ATOM 860 N N . ASN A 1 106 ? 12.728 2.859 10.232 1.00 79.75 106 ASN A N 1
ATOM 861 C CA . ASN A 1 106 ? 13.923 2.164 9.750 1.00 79.75 106 ASN A CA 1
ATOM 862 C C . ASN A 1 106 ? 14.130 2.298 8.230 1.00 79.75 106 ASN A C 1
ATOM 864 O O . ASN A 1 106 ? 15.175 1.909 7.697 1.00 79.75 106 ASN A O 1
ATOM 868 N N . CYS A 1 107 ? 13.153 2.859 7.515 1.00 72.25 107 CYS A N 1
ATOM 869 C CA . CYS A 1 107 ? 13.138 2.923 6.064 1.00 72.25 107 CYS A CA 1
ATOM 870 C C . CYS A 1 107 ? 14.157 3.910 5.504 1.00 72.25 107 CYS A C 1
ATOM 872 O O . CYS A 1 107 ? 13.928 5.114 5.422 1.00 72.25 107 CYS A O 1
ATOM 874 N N . LYS A 1 108 ? 15.249 3.373 4.958 1.00 72.62 108 LYS A N 1
ATOM 875 C CA . LYS A 1 108 ? 16.181 4.118 4.099 1.00 72.62 108 LYS A CA 1
ATOM 876 C C . LYS A 1 108 ? 15.799 4.036 2.617 1.00 72.62 108 LYS A C 1
ATOM 878 O O . LYS A 1 108 ? 16.676 4.108 1.762 1.00 72.62 108 LYS A O 1
ATOM 883 N N . ILE A 1 109 ? 14.506 3.903 2.292 1.00 72.12 109 ILE A N 1
ATOM 884 C CA . ILE A 1 109 ? 14.007 3.727 0.908 1.00 72.12 109 ILE A CA 1
ATOM 885 C C . ILE A 1 109 ? 14.495 4.845 -0.025 1.00 72.12 109 ILE A C 1
ATOM 887 O O . ILE A 1 109 ? 14.740 4.605 -1.205 1.00 72.12 109 ILE A O 1
ATOM 891 N N . ARG A 1 110 ? 14.700 6.060 0.500 1.00 70.19 110 ARG A N 1
ATOM 892 C CA . ARG A 1 110 ? 15.186 7.213 -0.277 1.00 70.19 110 ARG A CA 1
ATOM 893 C C . ARG A 1 110 ? 16.688 7.170 -0.598 1.00 70.19 110 ARG A C 1
ATOM 895 O O . ARG A 1 110 ? 17.139 7.936 -1.440 1.00 70.19 110 ARG A O 1
ATOM 902 N N . HIS A 1 111 ? 17.455 6.281 0.035 1.00 82.50 111 HIS A N 1
ATOM 903 C CA . HIS A 1 111 ? 18.919 6.216 -0.063 1.00 82.50 111 HIS A CA 1
ATOM 904 C C . HIS A 1 111 ? 19.422 4.819 -0.446 1.00 82.50 111 HIS A C 1
ATOM 906 O O . HIS A 1 111 ? 20.430 4.343 0.075 1.00 82.50 111 HIS A O 1
ATOM 912 N N . VAL A 1 112 ? 18.711 4.138 -1.345 1.00 88.38 112 VAL A N 1
ATOM 913 C CA . VAL A 1 112 ? 19.107 2.810 -1.829 1.00 88.38 112 VAL A CA 1
ATOM 914 C C . VAL A 1 112 ? 19.981 2.900 -3.084 1.00 88.38 112 VAL A C 1
ATOM 916 O O . VAL A 1 112 ? 19.892 3.854 -3.858 1.00 88.38 112 VAL A O 1
ATOM 919 N N . CYS A 1 113 ? 20.841 1.901 -3.301 1.00 91.88 113 CYS A N 1
ATOM 920 C CA . CYS A 1 113 ? 21.728 1.864 -4.464 1.00 91.88 113 CYS A CA 1
ATOM 921 C C . CYS A 1 113 ? 20.949 1.610 -5.777 1.00 91.88 113 CYS A C 1
ATOM 923 O O . CYS A 1 113 ? 19.799 1.156 -5.741 1.00 91.88 113 CYS A O 1
ATOM 925 N N . PRO A 1 114 ? 21.552 1.860 -6.958 1.00 94.00 114 PRO A N 1
ATOM 926 C CA . PRO A 1 114 ? 20.882 1.671 -8.249 1.00 94.00 114 PRO A CA 1
ATOM 927 C C . PRO A 1 114 ? 20.291 0.270 -8.451 1.00 94.00 114 PRO A C 1
ATOM 929 O O . PRO A 1 114 ? 19.162 0.147 -8.919 1.00 94.00 114 PRO A O 1
ATOM 932 N N . THR A 1 115 ? 21.001 -0.782 -8.036 1.00 95.12 115 THR A N 1
ATOM 933 C CA . THR A 1 115 ? 20.515 -2.168 -8.125 1.00 95.12 115 THR A CA 1
ATOM 934 C C . THR A 1 115 ? 19.239 -2.377 -7.308 1.00 95.12 115 THR A C 1
ATOM 936 O O . THR A 1 115 ? 18.275 -2.960 -7.798 1.00 95.12 115 THR A O 1
ATOM 939 N N . THR A 1 116 ? 19.184 -1.843 -6.086 1.00 93.25 116 THR A N 1
ATOM 940 C CA . THR A 1 116 ? 17.983 -1.909 -5.244 1.00 93.25 116 THR A CA 1
ATOM 941 C C . THR A 1 116 ? 16.842 -1.072 -5.818 1.00 93.25 116 THR A C 1
ATOM 943 O O . THR A 1 116 ? 15.689 -1.486 -5.740 1.00 93.25 116 THR A O 1
ATOM 946 N N . ASN A 1 117 ? 17.134 0.067 -6.454 1.00 91.81 117 ASN A N 1
ATOM 947 C CA . ASN A 1 117 ? 16.113 0.836 -7.170 1.00 91.81 117 ASN A CA 1
ATOM 948 C C . ASN A 1 117 ? 15.514 0.046 -8.343 1.00 91.81 117 ASN A C 1
ATOM 950 O O . ASN A 1 117 ? 14.299 0.073 -8.527 1.00 91.81 117 ASN A O 1
ATOM 954 N N . LEU A 1 118 ? 16.325 -0.697 -9.104 1.00 93.31 118 LEU A N 1
ATOM 955 C CA . LEU A 1 118 ? 15.819 -1.584 -10.158 1.00 93.31 118 LEU A CA 1
ATOM 956 C C . LEU A 1 118 ? 14.925 -2.692 -9.583 1.00 93.31 118 LEU A C 1
ATOM 958 O O . LEU A 1 118 ? 13.839 -2.930 -10.109 1.00 93.31 118 LEU A O 1
ATOM 962 N N . LEU A 1 119 ? 15.332 -3.314 -8.470 1.00 94.75 119 LEU A N 1
ATOM 963 C CA . LEU A 1 119 ? 14.510 -4.301 -7.760 1.00 94.75 119 LEU A CA 1
ATOM 964 C C . LEU A 1 119 ? 13.184 -3.698 -7.272 1.00 94.75 119 LEU A C 1
ATOM 966 O O . LEU A 1 119 ? 12.131 -4.313 -7.419 1.00 94.75 119 LEU A O 1
ATOM 970 N N . ARG A 1 120 ? 13.216 -2.479 -6.734 1.00 93.81 120 ARG A N 1
ATOM 971 C CA . ARG A 1 120 ? 12.023 -1.748 -6.301 1.00 93.81 120 ARG A CA 1
ATOM 972 C C . ARG A 1 120 ? 11.072 -1.475 -7.466 1.00 93.81 120 ARG A C 1
ATOM 974 O O . ARG A 1 120 ? 9.876 -1.715 -7.335 1.00 93.81 120 ARG A O 1
ATOM 981 N N . TYR A 1 121 ? 11.582 -1.052 -8.622 1.00 92.88 121 TYR A N 1
ATOM 982 C CA . TYR A 1 121 ? 10.763 -0.898 -9.830 1.00 92.88 121 TYR A CA 1
ATOM 983 C C . TYR A 1 121 ? 10.165 -2.224 -10.308 1.00 92.88 121 TYR A C 1
ATOM 985 O O . TYR A 1 121 ? 8.985 -2.276 -10.650 1.00 92.88 121 TYR A O 1
ATOM 993 N N . TRP A 1 122 ? 10.950 -3.303 -10.295 1.00 94.31 122 TRP A N 1
ATOM 994 C CA . TRP A 1 122 ? 10.459 -4.646 -10.603 1.00 94.31 122 TRP A CA 1
ATOM 995 C C . TRP A 1 122 ? 9.328 -5.072 -9.656 1.00 94.31 122 TRP A C 1
ATOM 997 O O . TRP A 1 122 ? 8.294 -5.583 -10.095 1.00 94.31 122 TRP A O 1
ATOM 1007 N N . LYS A 1 123 ? 9.475 -4.803 -8.355 1.00 96.12 123 LYS A N 1
ATOM 1008 C CA . LYS A 1 123 ? 8.425 -5.051 -7.364 1.00 96.12 123 LYS A CA 1
ATOM 1009 C C . LYS A 1 123 ? 7.173 -4.234 -7.625 1.00 96.12 123 LYS A C 1
ATOM 1011 O O . LYS A 1 123 ? 6.092 -4.805 -7.684 1.00 96.12 123 LYS A O 1
ATOM 1016 N N . TRP A 1 124 ? 7.306 -2.939 -7.882 1.00 96.19 124 TRP A N 1
ATOM 1017 C CA . TRP A 1 124 ? 6.163 -2.112 -8.253 1.00 96.19 124 TRP A CA 1
ATOM 1018 C C . TRP A 1 124 ? 5.417 -2.667 -9.476 1.00 96.19 124 TRP A C 1
ATOM 1020 O O . TRP A 1 124 ? 4.195 -2.791 -9.432 1.00 96.19 124 TRP A O 1
ATOM 1030 N N . LEU A 1 125 ? 6.130 -3.071 -10.535 1.00 95.25 125 LEU A N 1
ATOM 1031 C CA . LEU A 1 125 ? 5.519 -3.650 -11.738 1.00 95.25 125 LEU A CA 1
ATOM 1032 C C . LEU A 1 125 ? 4.747 -4.942 -11.440 1.00 95.25 125 LEU A C 1
ATOM 1034 O O . LEU A 1 125 ? 3.628 -5.111 -11.915 1.00 95.25 125 LEU A O 1
ATOM 1038 N N . THR A 1 126 ? 5.342 -5.845 -10.658 1.00 95.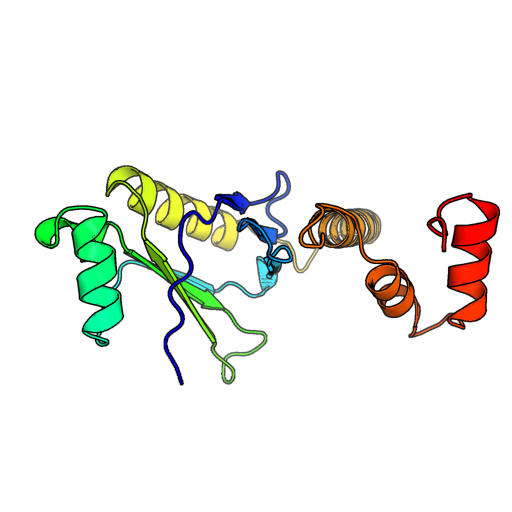81 126 THR A N 1
ATOM 1039 C CA . THR A 1 126 ? 4.751 -7.157 -10.337 1.00 95.81 126 THR A CA 1
ATOM 1040 C C . THR A 1 126 ? 3.599 -7.079 -9.337 1.00 95.81 126 THR A C 1
ATOM 1042 O O . THR A 1 126 ? 2.739 -7.956 -9.345 1.00 95.81 126 THR A O 1
ATOM 1045 N N . LEU A 1 127 ? 3.545 -6.029 -8.514 1.00 97.56 127 LEU A N 1
ATOM 1046 C CA . LEU A 1 127 ? 2.425 -5.749 -7.612 1.00 97.56 127 LEU A CA 1
ATOM 1047 C C . LEU A 1 127 ? 1.285 -4.988 -8.304 1.00 97.56 127 LEU A C 1
ATOM 1049 O O . LEU A 1 127 ? 0.126 -5.158 -7.935 1.00 97.56 127 LEU A O 1
ATOM 1053 N N . SER A 1 128 ? 1.590 -4.177 -9.321 1.00 96.94 128 SER A N 1
ATOM 1054 C CA . SER A 1 128 ? 0.621 -3.347 -10.053 1.00 96.94 128 SER A CA 1
ATOM 1055 C C . SER A 1 128 ? -0.154 -4.151 -11.105 1.00 96.94 128 SER A C 1
ATOM 1057 O O . SER A 1 128 ? -0.053 -3.909 -12.311 1.00 96.94 128 SER A O 1
ATOM 1059 N N . VAL A 1 129 ? -0.910 -5.148 -10.650 1.00 96.75 129 VAL A N 1
ATOM 1060 C CA . VAL A 1 129 ? -1.681 -6.057 -11.509 1.00 96.75 129 VAL A CA 1
ATOM 1061 C C . VAL A 1 129 ? -3.121 -5.593 -11.720 1.00 96.75 129 VAL A C 1
ATOM 1063 O O . VAL A 1 129 ? -3.686 -4.893 -10.885 1.00 96.75 129 VAL A O 1
ATOM 1066 N N . ASN A 1 130 ? -3.738 -6.017 -12.822 1.00 95.69 130 ASN A N 1
ATOM 1067 C CA . ASN A 1 130 ? -5.160 -5.777 -13.068 1.00 95.69 130 ASN A CA 1
ATOM 1068 C C . ASN A 1 130 ? -6.085 -6.711 -12.261 1.00 95.69 130 ASN A C 1
ATOM 1070 O O . ASN A 1 130 ? -5.636 -7.591 -11.518 1.00 95.69 130 ASN A O 1
ATOM 1074 N N . ASP A 1 131 ? -7.389 -6.540 -12.456 1.00 94.94 131 ASP A N 1
ATOM 1075 C CA . ASP A 1 131 ? -8.464 -7.432 -11.999 1.00 94.94 131 ASP A CA 1
ATOM 1076 C C . ASP A 1 131 ? -8.225 -8.934 -12.275 1.00 94.94 131 ASP A C 1
ATOM 1078 O O . ASP A 1 131 ? -8.563 -9.782 -11.451 1.00 94.94 131 ASP A O 1
ATOM 1082 N N . ARG A 1 132 ? -7.561 -9.272 -13.386 1.00 94.19 132 ARG A N 1
ATOM 1083 C CA . ARG A 1 132 ? -7.155 -10.637 -13.777 1.00 94.19 132 ARG A CA 1
ATOM 1084 C C . ARG A 1 132 ? -5.799 -11.073 -13.214 1.00 94.19 132 ARG A C 1
ATOM 1086 O O . ARG A 1 132 ? -5.269 -12.100 -13.634 1.00 94.19 132 ARG A O 1
ATOM 1093 N N . ARG A 1 133 ? -5.217 -10.301 -12.293 1.00 94.69 133 ARG A N 1
ATOM 1094 C CA . ARG A 1 133 ? -3.898 -10.540 -11.677 1.00 94.69 133 ARG A CA 1
ATOM 1095 C C . ARG A 1 133 ? -2.748 -10.627 -12.690 1.00 94.69 133 ARG A C 1
ATOM 1097 O O . ARG A 1 133 ? -1.760 -11.318 -12.461 1.00 94.69 133 ARG A O 1
ATOM 1104 N N . LYS A 1 134 ? -2.860 -9.897 -13.804 1.00 94.38 134 LYS A N 1
ATOM 1105 C CA . LYS A 1 134 ? -1.822 -9.768 -14.838 1.00 94.38 134 LYS A CA 1
ATOM 1106 C C . LYS A 1 134 ? -1.215 -8.367 -14.832 1.00 94.38 134 LYS A C 1
ATOM 1108 O O . LYS A 1 134 ? -1.916 -7.389 -14.582 1.00 94.38 134 LYS A O 1
ATOM 1113 N N . ILE A 1 135 ? 0.070 -8.263 -15.170 1.00 94.44 135 ILE A N 1
ATOM 1114 C CA . ILE A 1 135 ? 0.763 -6.975 -15.323 1.00 94.44 135 ILE A CA 1
ATOM 1115 C C . ILE A 1 135 ? 0.258 -6.287 -16.604 1.00 94.44 135 ILE A C 1
ATOM 1117 O O . ILE A 1 135 ? 0.387 -6.860 -17.690 1.00 94.44 135 ILE A O 1
ATOM 1121 N N . PRO A 1 136 ? -0.308 -5.070 -16.534 1.00 93.38 136 PRO A N 1
ATOM 1122 C CA . PRO A 1 136 ? -0.759 -4.361 -17.726 1.00 93.38 136 PRO A CA 1
ATOM 1123 C C . PRO A 1 136 ? 0.419 -3.901 -18.600 1.00 93.38 136 PRO A C 1
ATOM 1125 O O . PRO A 1 136 ? 1.295 -3.181 -18.126 1.00 93.38 136 PRO A O 1
ATOM 1128 N N . ILE A 1 137 ? 0.397 -4.200 -19.906 1.00 91.19 137 ILE A N 1
ATOM 1129 C CA . ILE A 1 137 ? 1.442 -3.756 -20.859 1.00 91.19 137 ILE A CA 1
ATOM 1130 C C . ILE A 1 137 ? 1.608 -2.228 -20.853 1.00 91.19 137 ILE A C 1
ATOM 1132 O O . ILE A 1 137 ? 2.729 -1.722 -20.894 1.00 91.19 137 ILE A O 1
ATOM 1136 N N . LYS A 1 138 ? 0.501 -1.482 -20.712 1.00 90.38 138 LYS A N 1
ATOM 1137 C CA . LYS A 1 138 ? 0.511 -0.013 -20.591 1.00 90.38 138 LYS A CA 1
ATOM 1138 C C . LYS A 1 138 ? 1.437 0.491 -19.476 1.00 90.38 138 LYS A C 1
ATOM 1140 O O . LYS A 1 138 ? 2.007 1.572 -19.595 1.00 90.38 138 LYS A O 1
ATOM 1145 N N . LEU A 1 139 ? 1.591 -0.287 -18.401 1.00 91.25 139 LEU A N 1
ATOM 1146 C CA . LEU A 1 139 ? 2.440 0.068 -17.272 1.00 91.25 139 LEU A CA 1
ATOM 1147 C C . LEU A 1 139 ? 3.919 0.002 -17.661 1.00 91.25 139 LEU A C 1
ATOM 1149 O O . LEU A 1 139 ? 4.650 0.957 -17.423 1.00 91.25 139 LEU A O 1
ATOM 1153 N N . LEU A 1 140 ? 4.317 -1.076 -18.342 1.00 89.69 140 LEU A N 1
ATOM 1154 C CA . LEU A 1 140 ? 5.675 -1.266 -18.857 1.00 89.69 140 LEU A CA 1
ATOM 1155 C C . LEU A 1 140 ? 6.049 -0.174 -19.862 1.00 89.69 140 LEU A C 1
ATOM 1157 O O . LEU A 1 140 ? 7.125 0.409 -19.767 1.00 89.69 140 LEU A O 1
ATOM 1161 N N . VAL A 1 141 ? 5.144 0.154 -20.789 1.00 89.81 141 VAL A N 1
ATOM 1162 C CA . VAL A 1 141 ? 5.348 1.250 -21.750 1.00 89.81 141 VAL A CA 1
ATOM 1163 C C . VAL A 1 141 ? 5.578 2.577 -21.023 1.00 89.81 141 VAL A C 1
ATOM 1165 O O . VAL A 1 141 ? 6.547 3.276 -21.318 1.00 89.81 141 VAL A O 1
ATOM 1168 N N . LYS A 1 142 ? 4.738 2.902 -20.030 1.00 89.50 142 LYS A N 1
ATOM 1169 C CA . LYS A 1 142 ? 4.858 4.137 -19.243 1.00 89.50 142 LYS A CA 1
ATOM 1170 C C . LYS A 1 142 ? 6.194 4.226 -18.497 1.00 89.50 142 LYS A C 1
ATOM 1172 O O . LYS A 1 142 ? 6.767 5.310 -18.434 1.00 89.50 142 LYS A O 1
ATOM 1177 N N . THR A 1 143 ? 6.709 3.114 -17.971 1.00 87.62 143 THR A N 1
ATOM 1178 C CA . THR A 1 143 ? 7.988 3.077 -17.241 1.00 87.62 143 THR A CA 1
ATOM 1179 C C . THR A 1 143 ? 9.173 3.549 -18.085 1.00 87.62 143 THR A C 1
ATOM 1181 O O . THR A 1 143 ? 10.055 4.224 -17.564 1.00 87.62 143 THR A O 1
ATOM 1184 N N . PHE A 1 144 ? 9.195 3.240 -19.383 1.00 86.94 144 PHE A N 1
ATOM 1185 C CA . PHE A 1 144 ? 10.320 3.572 -20.268 1.00 86.94 144 PHE A CA 1
ATOM 1186 C C . PHE A 1 144 ? 10.072 4.796 -21.165 1.00 86.94 144 PHE A C 1
ATOM 1188 O O . PHE A 1 144 ? 10.930 5.149 -21.980 1.00 86.94 144 PHE A O 1
ATOM 1195 N N . ALA A 1 145 ? 8.929 5.470 -21.005 1.00 81.94 145 ALA A N 1
ATOM 1196 C CA . ALA A 1 145 ? 8.484 6.547 -21.889 1.00 81.94 145 ALA A CA 1
ATOM 1197 C C . ALA A 1 145 ? 9.414 7.778 -21.910 1.00 81.94 145 ALA A C 1
ATOM 1199 O O . ALA A 1 145 ? 9.409 8.530 -22.880 1.00 81.94 145 ALA A O 1
ATOM 1200 N N . SER A 1 146 ? 10.238 7.982 -20.876 1.00 78.62 146 SER A N 1
ATOM 1201 C CA . SER A 1 146 ? 11.156 9.129 -20.772 1.00 78.62 146 SER A CA 1
ATOM 1202 C C . SER A 1 146 ? 12.400 9.031 -21.661 1.00 78.62 146 SER A C 1
ATOM 1204 O O . SER A 1 146 ? 13.108 10.021 -21.823 1.00 78.62 146 SER A O 1
ATOM 1206 N N . GLY A 1 147 ? 12.687 7.862 -22.238 1.00 77.56 147 GLY A N 1
ATOM 1207 C CA . GLY A 1 147 ? 13.900 7.669 -23.039 1.00 77.56 147 GLY A CA 1
ATOM 1208 C C . GLY A 1 147 ? 13.766 6.684 -24.191 1.00 77.56 147 GLY A C 1
ATOM 1209 O O . GLY A 1 147 ? 14.692 6.573 -24.995 1.00 77.56 147 GLY A O 1
ATOM 1210 N N . LYS A 1 148 ? 12.645 5.960 -24.290 1.00 81.44 148 LYS A N 1
ATOM 1211 C CA . LYS A 1 148 ? 12.407 4.964 -25.336 1.00 81.44 148 LYS A CA 1
ATOM 1212 C C . LYS A 1 148 ? 11.064 5.212 -26.024 1.00 81.44 148 LYS A C 1
ATOM 1214 O O . LYS A 1 148 ? 10.063 5.412 -25.340 1.00 81.44 148 LYS A O 1
ATOM 1219 N N . PRO A 1 149 ? 11.009 5.138 -27.367 1.00 85.44 149 PRO A N 1
ATOM 1220 C CA . PRO A 1 149 ? 9.738 5.125 -28.074 1.00 85.44 149 PRO A CA 1
ATOM 1221 C C . PRO A 1 149 ? 8.899 3.924 -27.633 1.0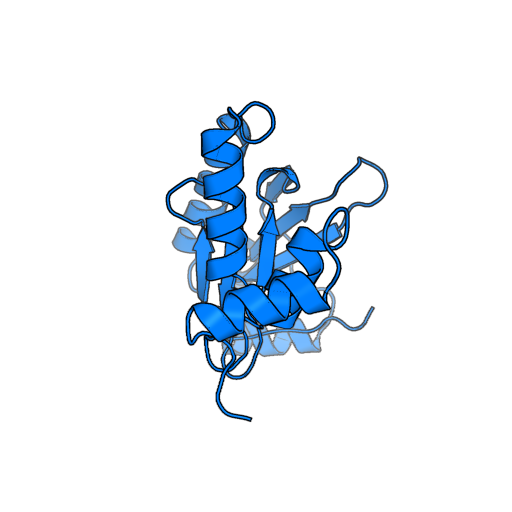0 85.44 149 PRO A C 1
ATOM 1223 O O . PRO A 1 149 ? 9.421 2.812 -27.539 1.00 85.44 149 PRO A O 1
ATOM 1226 N N . GLU A 1 150 ? 7.593 4.114 -27.463 1.00 87.75 150 GLU A N 1
ATOM 1227 C CA . GLU A 1 150 ? 6.641 3.036 -27.152 1.00 87.75 150 GLU A CA 1
ATOM 1228 C C . GLU A 1 150 ? 6.801 1.832 -28.092 1.00 87.75 150 GLU A C 1
ATOM 1230 O O . GLU A 1 150 ? 6.865 0.689 -27.642 1.00 87.75 150 GLU A O 1
ATOM 1235 N N . LYS A 1 151 ? 6.982 2.092 -29.395 1.00 88.38 151 LYS A N 1
ATOM 1236 C CA . LYS A 1 151 ? 7.220 1.056 -30.412 1.00 88.38 151 LYS A CA 1
ATOM 1237 C C . LYS A 1 151 ? 8.417 0.160 -30.086 1.00 88.38 151 LYS A C 1
ATOM 1239 O O . LYS A 1 151 ? 8.373 -1.028 -30.380 1.00 88.38 151 LYS A O 1
ATOM 1244 N N . MET A 1 152 ? 9.477 0.711 -29.491 1.00 90.31 152 MET A N 1
ATOM 1245 C CA . MET A 1 152 ? 10.644 -0.076 -29.091 1.00 90.31 152 MET A CA 1
ATOM 1246 C C . MET A 1 152 ? 10.308 -0.985 -27.908 1.00 90.31 152 MET A C 1
ATOM 1248 O O . MET A 1 152 ? 10.674 -2.153 -27.934 1.00 90.31 152 MET A O 1
ATOM 1252 N N . VAL A 1 153 ? 9.584 -0.479 -26.906 1.00 90.00 153 VAL A N 1
ATOM 1253 C CA . VAL A 1 153 ? 9.173 -1.276 -25.738 1.00 90.00 153 VAL A CA 1
ATOM 1254 C C . VAL A 1 153 ? 8.268 -2.430 -26.171 1.00 90.00 153 VAL A C 1
ATOM 1256 O O . VAL A 1 153 ? 8.515 -3.574 -25.803 1.00 90.00 153 VAL A O 1
ATOM 1259 N N . LEU A 1 154 ? 7.267 -2.147 -27.009 1.00 90.06 154 LEU A N 1
ATOM 1260 C CA . LEU A 1 154 ? 6.366 -3.164 -27.556 1.00 90.06 154 LEU A CA 1
ATOM 1261 C C . LEU A 1 154 ? 7.105 -4.182 -28.427 1.00 90.06 154 LEU A C 1
ATOM 1263 O O . LEU A 1 154 ? 6.813 -5.371 -28.346 1.00 90.06 154 LEU A O 1
ATOM 1267 N N . LYS A 1 155 ? 8.090 -3.740 -29.219 1.00 91.31 155 LYS A N 1
ATOM 1268 C CA . LYS A 1 155 ? 8.941 -4.655 -29.982 1.00 91.31 155 LYS A CA 1
ATOM 1269 C C . LYS A 1 155 ? 9.714 -5.591 -29.051 1.00 91.31 155 LYS A C 1
ATOM 1271 O O . LYS A 1 155 ? 9.647 -6.792 -29.254 1.00 91.31 155 LYS A O 1
ATOM 1276 N N . CYS A 1 156 ? 10.361 -5.078 -28.004 1.00 91.25 156 CYS A N 1
ATOM 1277 C CA . CYS A 1 156 ? 11.066 -5.925 -27.037 1.00 91.25 156 CYS A CA 1
ATOM 1278 C C . CYS A 1 156 ? 10.127 -6.939 -26.369 1.00 91.25 156 CYS A C 1
ATOM 1280 O O . CYS A 1 156 ? 10.492 -8.098 -26.212 1.00 91.25 156 CYS A O 1
ATOM 1282 N N . LEU A 1 157 ? 8.910 -6.527 -25.994 1.00 90.56 157 LEU A N 1
ATOM 1283 C CA . LEU A 1 157 ? 7.914 -7.451 -25.443 1.00 90.56 157 LEU A CA 1
ATOM 1284 C C . LEU A 1 157 ? 7.496 -8.509 -26.468 1.00 90.56 157 LEU A C 1
ATOM 1286 O O . LEU A 1 157 ? 7.353 -9.671 -26.107 1.00 90.56 157 LEU A O 1
ATOM 1290 N N . SER A 1 158 ? 7.346 -8.133 -27.738 1.00 91.38 158 SER A N 1
ATOM 1291 C CA . SER A 1 158 ? 7.044 -9.067 -28.824 1.00 91.38 158 SER A CA 1
ATOM 1292 C C . SER A 1 158 ? 8.177 -10.066 -29.051 1.00 91.38 158 SER A C 1
ATOM 1294 O O . SER A 1 158 ? 7.913 -11.259 -29.145 1.00 91.38 158 SER A O 1
ATOM 1296 N N . ASP A 1 159 ? 9.424 -9.593 -29.101 1.00 93.75 159 ASP A N 1
ATOM 1297 C CA . ASP A 1 159 ? 10.621 -10.419 -29.305 1.00 93.75 159 ASP A CA 1
ATOM 1298 C C . ASP A 1 159 ? 10.808 -11.430 -28.153 1.00 93.75 159 ASP A C 1
ATOM 1300 O O . ASP A 1 159 ? 11.373 -12.503 -28.347 1.00 93.75 159 ASP A O 1
ATOM 1304 N N . LEU A 1 160 ? 10.290 -11.110 -26.960 1.00 92.25 160 LEU A N 1
ATOM 1305 C CA . LEU A 1 160 ? 10.274 -11.980 -25.779 1.00 92.25 160 LEU A CA 1
ATOM 1306 C C . LEU A 1 160 ? 9.006 -12.847 -25.655 1.00 92.25 160 LEU A C 1
ATOM 1308 O O . LEU A 1 160 ? 8.885 -13.595 -24.687 1.00 92.25 160 LEU A O 1
ATOM 1312 N N . GLY A 1 161 ? 8.045 -12.740 -26.579 1.00 89.75 161 GLY A N 1
ATOM 1313 C CA . GLY A 1 161 ? 6.775 -13.476 -26.510 1.00 89.75 161 GLY A CA 1
ATOM 1314 C C . GLY A 1 161 ? 5.834 -13.018 -25.384 1.00 89.75 161 GLY A C 1
ATOM 1315 O O . GLY A 1 161 ? 5.008 -13.792 -24.914 1.00 89.75 161 GLY A O 1
ATOM 1316 N N . LEU A 1 162 ? 5.970 -11.771 -24.923 1.00 87.38 162 LEU A N 1
ATOM 1317 C CA . LEU A 1 162 ? 5.206 -11.177 -23.815 1.00 87.38 162 LEU A CA 1
ATOM 1318 C C . LEU A 1 162 ? 4.120 -10.193 -24.271 1.00 87.38 162 LEU A C 1
ATOM 1320 O O . LEU A 1 162 ? 3.317 -9.736 -23.453 1.00 87.38 162 LEU A O 1
ATOM 1324 N N . CYS A 1 163 ? 4.081 -9.840 -25.557 1.00 76.25 163 CYS A N 1
ATOM 1325 C CA . CYS A 1 163 ? 2.909 -9.190 -26.135 1.00 76.25 163 CYS A CA 1
ATOM 1326 C C . CYS A 1 163 ? 1.767 -10.205 -26.097 1.00 76.25 163 CYS A C 1
ATOM 1328 O O . CYS A 1 163 ? 1.795 -11.170 -26.851 1.00 76.25 163 CYS A O 1
ATOM 1330 N N . GLY A 1 164 ? 0.820 -10.022 -25.172 1.00 67.12 164 GLY A N 1
ATOM 1331 C CA . GLY A 1 164 ? -0.313 -10.932 -25.016 1.00 67.12 164 GLY A CA 1
ATOM 1332 C C . GLY A 1 164 ? -1.045 -11.170 -26.337 1.00 67.12 164 GLY A C 1
ATOM 1333 O O . GLY A 1 164 ? -1.025 -10.308 -27.221 1.00 67.12 164 GLY A O 1
ATOM 1334 N N . ASP A 1 165 ? -1.691 -12.329 -26.454 1.00 59.00 165 ASP A N 1
ATOM 1335 C CA . ASP A 1 165 ? -2.573 -12.613 -27.582 1.00 59.00 165 ASP A CA 1
ATOM 1336 C C . ASP A 1 165 ? -3.610 -11.485 -27.699 1.00 59.00 165 ASP A C 1
ATOM 1338 O O . ASP A 1 165 ? -4.190 -11.060 -26.693 1.00 59.00 165 ASP A O 1
ATOM 1342 N N . LYS A 1 166 ? -3.752 -10.948 -28.915 1.00 45.69 166 LYS A N 1
ATOM 1343 C CA . LYS A 1 166 ? -4.709 -9.881 -29.236 1.00 45.69 166 LYS A CA 1
ATOM 1344 C C . LYS A 1 166 ? -6.137 -10.276 -28.885 1.00 45.69 166 LYS A C 1
ATOM 1346 O O . LYS A 1 166 ? -6.511 -11.432 -29.175 1.00 45.69 166 LYS A O 1
#

Radius of gyration: 18.65 Å; chains: 1; bounding box: 46×34×51 Å

Organism: NCBI:txid51022

Sequence (166 aa):
ESTCLETNAHVKVDEYGFFLYWLIEARDAVVLDMGQVWEARPSGLPKDGRVLFELEQRGSRETLEERTIWITHGQDLVNVQSFYLVAETVEIARAWRIGINEILKNCKIRHVCPTTNLLRYWKWLTLSVNDRRKIPIKLLVKTFASGKPEKMVLKCLSDLGLCGDK

InterPro domains:
  IPR037862 PLC-beta, PH domain [PF17787] (1-109)
  IPR037862 PLC-beta, PH domain [cd13361] (1-114)
  IPR053945 Phosphoinositide phospholipase C beta 1-4-like, EF-hand domain [PF22631] (120-164)